Protein AF-A0A7V3M1U6-F1 (afdb_monomer_lite)

Secondary structure (DSSP, 8-state):
----PPPSS-HHHHHHHTT--HHHHHHHHHHHHHH-SS-HHHHHHHHHHHHHHHHTTSS-HHHHS----

pLDDT: mean 84.18, std 13.26, range [40.12, 93.75]

Radius of gyration: 12.26 Å; chains: 1; bounding box: 27×27×39 Å

Foldseek 3Di:
DDPPPDQPADLVVLCVVLVHDPVLLVQLLVQLCVVCVPPRNSSRVVSNVQSVCVVVVNDPSVNRGPPPD

Sequence (69 aa):
MGESLPAYFDYLSVARECHLTPDQVAALEAVEQREFPDDRMMFELHMLRVIEQIRAGRLKIEDVLPTSG

Structure (mmCIF, N/CA/C/O backbone):
data_AF-A0A7V3M1U6-F1
#
_entry.id   AF-A0A7V3M1U6-F1
#
loop_
_atom_site.group_PDB
_atom_site.id
_atom_site.type_symbol
_atom_site.label_atom_id
_atom_site.label_alt_id
_atom_site.label_comp_id
_atom_site.label_asym_id
_atom_site.label_entity_id
_atom_site.label_seq_id
_atom_site.pdbx_PDB_ins_code
_atom_site.Cartn_x
_atom_site.Cartn_y
_atom_site.Cartn_z
_atom_site.occupancy
_atom_site.B_iso_or_equiv
_atom_site.auth_seq_id
_atom_site.auth_comp_id
_atom_site.auth_asym_id
_atom_site.auth_atom_id
_atom_site.pdbx_PDB_model_num
ATOM 1 N N . MET A 1 1 ? 6.097 2.485 -27.839 1.00 41.72 1 MET A N 1
ATOM 2 C CA . MET A 1 1 ? 5.115 2.004 -26.848 1.00 41.72 1 MET A CA 1
ATOM 3 C C . MET A 1 1 ? 5.928 1.292 -25.791 1.00 41.72 1 MET A C 1
ATOM 5 O O . MET A 1 1 ? 6.526 0.281 -26.118 1.00 41.72 1 MET A O 1
ATOM 9 N N . GLY A 1 2 ? 6.115 1.908 -24.623 1.00 46.50 2 GLY A N 1
ATOM 10 C CA . GLY A 1 2 ? 6.893 1.291 -23.551 1.00 46.50 2 GLY A CA 1
ATOM 11 C C . GLY A 1 2 ? 6.084 0.136 -22.987 1.00 46.50 2 GLY A C 1
ATOM 12 O O . GLY A 1 2 ? 4.985 0.356 -22.487 1.00 46.50 2 GLY A O 1
ATOM 13 N N . GLU A 1 3 ? 6.580 -1.083 -23.144 1.00 48.16 3 GLU A N 1
ATOM 14 C CA . GLU A 1 3 ? 6.020 -2.237 -22.458 1.00 48.16 3 GLU A CA 1
ATOM 15 C C . GLU A 1 3 ? 6.262 -2.018 -20.963 1.00 48.16 3 GLU A C 1
ATOM 17 O O . GLU A 1 3 ? 7.393 -2.114 -20.486 1.00 48.16 3 GLU A O 1
ATOM 22 N N . SER A 1 4 ? 5.216 -1.651 -20.218 1.00 60.72 4 SER A N 1
ATOM 23 C CA . SER A 1 4 ? 5.257 -1.773 -18.764 1.00 60.72 4 SER A CA 1
ATOM 24 C C . SER A 1 4 ? 5.535 -3.239 -18.470 1.00 60.72 4 SER A C 1
ATOM 26 O O . SER A 1 4 ? 4.702 -4.092 -18.774 1.00 60.72 4 SER A O 1
ATOM 28 N N . LEU A 1 5 ? 6.724 -3.535 -17.936 1.00 64.12 5 LEU A N 1
ATOM 29 C CA . LEU A 1 5 ? 7.091 -4.890 -17.533 1.00 64.12 5 LEU A CA 1
ATOM 30 C C . LEU A 1 5 ? 5.955 -5.476 -16.676 1.00 64.12 5 LEU A C 1
ATOM 32 O O . LEU A 1 5 ? 5.380 -4.729 -15.867 1.00 64.12 5 LEU A O 1
ATOM 36 N N . PRO A 1 6 ? 5.614 -6.766 -16.845 1.00 70.31 6 PRO A N 1
ATOM 37 C CA . PRO A 1 6 ? 4.585 -7.403 -16.035 1.00 70.31 6 PRO A CA 1
ATOM 38 C C . PRO A 1 6 ? 4.920 -7.224 -14.552 1.00 70.31 6 PRO A C 1
ATOM 40 O O . PRO A 1 6 ? 6.083 -7.329 -14.162 1.00 70.31 6 PRO A O 1
ATOM 43 N N . ALA A 1 7 ? 3.914 -6.888 -13.744 1.00 74.19 7 ALA A N 1
ATOM 44 C CA . ALA A 1 7 ? 4.072 -6.850 -12.295 1.00 74.19 7 ALA A CA 1
ATOM 45 C C . ALA A 1 7 ? 4.454 -8.249 -11.785 1.00 74.19 7 ALA A C 1
ATOM 47 O O . ALA A 1 7 ? 3.958 -9.258 -12.291 1.00 74.19 7 ALA A O 1
ATOM 48 N N . TYR A 1 8 ? 5.338 -8.299 -10.796 1.00 82.88 8 TYR A N 1
ATOM 49 C CA . TYR A 1 8 ? 5.666 -9.503 -10.042 1.00 82.88 8 TYR A CA 1
ATOM 50 C C . TYR A 1 8 ? 4.508 -9.914 -9.127 1.00 82.88 8 TYR A C 1
ATOM 52 O O . TYR A 1 8 ? 4.229 -11.107 -9.004 1.00 82.88 8 TYR A O 1
ATOM 60 N N . PHE A 1 9 ? 3.817 -8.945 -8.517 1.00 87.62 9 PHE A N 1
ATOM 61 C CA . PHE A 1 9 ? 2.683 -9.186 -7.624 1.00 87.62 9 PHE A CA 1
ATOM 62 C C . PHE A 1 9 ? 1.492 -8.277 -7.942 1.00 87.62 9 PHE A C 1
ATOM 64 O O . PHE A 1 9 ? 1.638 -7.072 -8.137 1.00 87.62 9 PHE A O 1
ATOM 71 N N . ASP A 1 10 ? 0.286 -8.849 -7.935 1.00 86.88 10 ASP A N 1
ATOM 72 C CA . ASP A 1 10 ? -0.963 -8.113 -8.164 1.00 86.88 10 ASP A CA 1
ATOM 73 C C . ASP A 1 10 ? -1.569 -7.606 -6.846 1.00 86.88 10 ASP A C 1
ATOM 75 O O . ASP A 1 10 ? -2.608 -8.073 -6.373 1.00 86.88 10 ASP A O 1
ATOM 79 N N . TYR A 1 11 ? -0.893 -6.643 -6.219 1.00 90.81 11 TYR A N 1
ATOM 80 C CA . TYR A 1 11 ? -1.387 -6.015 -4.991 1.00 90.81 11 TYR A CA 1
ATOM 81 C C . TYR A 1 11 ? -2.656 -5.179 -5.225 1.00 90.81 11 TYR A C 1
ATOM 83 O O . TYR A 1 11 ? -3.435 -4.980 -4.293 1.00 90.81 11 TYR A O 1
ATOM 91 N N . LEU A 1 12 ? -2.902 -4.719 -6.458 1.00 90.31 12 LEU A N 1
ATOM 92 C CA . LEU A 1 12 ? -4.079 -3.924 -6.814 1.00 90.31 12 LEU A CA 1
ATOM 93 C C . LEU A 1 12 ? -5.365 -4.743 -6.706 1.00 90.31 12 LEU A C 1
ATOM 95 O O . LEU A 1 12 ? -6.372 -4.238 -6.208 1.00 90.31 12 LEU A O 1
ATOM 99 N N . SER A 1 13 ? -5.341 -6.009 -7.124 1.00 90.69 13 SER A N 1
ATOM 100 C CA . SER A 1 13 ? -6.480 -6.910 -6.923 1.00 90.69 13 SER A CA 1
ATOM 101 C C . SER A 1 13 ? -6.792 -7.095 -5.435 1.00 90.69 13 SER A C 1
ATOM 103 O O . SER A 1 13 ? -7.941 -6.921 -5.028 1.00 90.69 13 SER A O 1
ATOM 105 N N . VAL A 1 14 ? -5.772 -7.313 -4.597 1.00 90.44 14 VAL A N 1
ATOM 106 C CA . VAL A 1 14 ? -5.956 -7.451 -3.139 1.00 90.44 14 VAL A CA 1
ATOM 107 C C . VAL A 1 14 ? -6.459 -6.145 -2.511 1.00 90.44 14 VAL A C 1
ATOM 109 O O . VAL A 1 14 ? -7.345 -6.169 -1.657 1.00 90.44 14 VAL A O 1
ATOM 112 N N . ALA A 1 15 ? -5.962 -4.988 -2.956 1.00 91.75 15 ALA A N 1
ATOM 113 C CA . ALA A 1 15 ? -6.432 -3.684 -2.486 1.00 91.75 15 ALA A CA 1
ATOM 114 C C . ALA A 1 15 ? -7.933 -3.490 -2.749 1.00 91.75 15 ALA A C 1
ATOM 116 O O . ALA A 1 15 ? -8.664 -3.012 -1.878 1.00 91.75 15 ALA A O 1
ATOM 117 N N . ARG A 1 16 ? -8.405 -3.914 -3.928 1.00 90.44 16 ARG A N 1
ATOM 118 C CA . ARG A 1 16 ? -9.826 -3.860 -4.304 1.00 90.44 16 ARG A CA 1
ATOM 119 C C . ARG A 1 16 ? -10.672 -4.802 -3.456 1.00 90.44 16 ARG A C 1
AT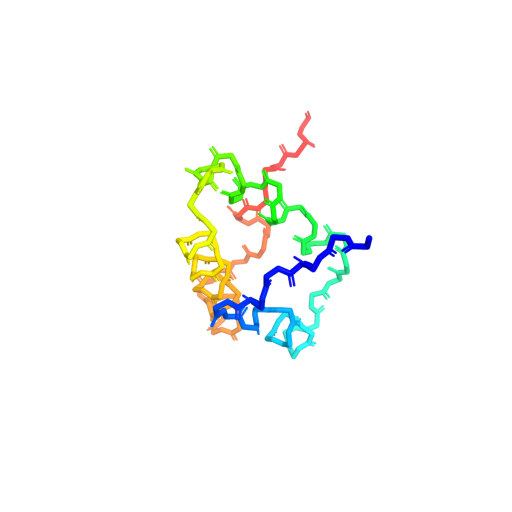OM 121 O O . ARG A 1 16 ? -11.747 -4.400 -3.019 1.00 90.44 16 ARG A O 1
ATOM 128 N N . GLU A 1 17 ? -10.185 -6.009 -3.176 1.00 90.06 17 GLU A N 1
ATOM 129 C CA . GLU A 1 17 ? -10.840 -6.943 -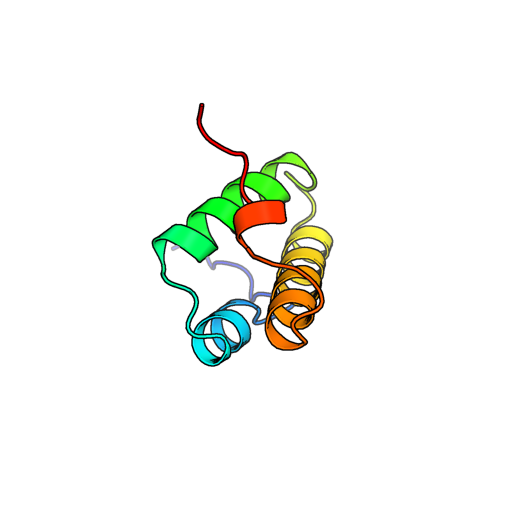2.246 1.00 90.06 17 GLU A CA 1
ATOM 130 C C . GLU A 1 17 ? -10.941 -6.371 -0.826 1.00 90.06 17 GLU A C 1
ATOM 132 O O . GLU A 1 17 ? -11.921 -6.613 -0.125 1.00 90.06 17 GLU A O 1
ATOM 137 N N . CYS A 1 18 ? -9.965 -5.559 -0.417 1.00 86.88 18 CYS A N 1
ATOM 138 C CA . CYS A 1 18 ? -9.957 -4.867 0.873 1.00 86.88 18 CYS A CA 1
ATOM 139 C C . CYS A 1 18 ? -10.788 -3.574 0.889 1.00 86.88 18 CYS A C 1
ATOM 141 O O . CYS A 1 18 ? -10.793 -2.872 1.898 1.00 86.88 18 CYS A O 1
ATOM 143 N N . HIS A 1 19 ? -11.472 -3.247 -0.213 1.00 89.56 19 HIS A N 1
ATOM 144 C CA . HIS A 1 19 ? -12.242 -2.014 -0.389 1.00 89.56 19 HIS A CA 1
ATOM 145 C C . HIS A 1 19 ? -11.406 -0.736 -0.178 1.00 89.56 19 HIS A C 1
ATOM 147 O O . HIS A 1 19 ? -11.944 0.301 0.215 1.00 89.56 19 HIS A O 1
ATOM 153 N N . LEU A 1 20 ? -10.097 -0.796 -0.451 1.00 88.62 20 LEU A N 1
ATOM 154 C CA . LEU A 1 20 ? -9.246 0.390 -0.432 1.00 88.62 20 LEU A CA 1
ATOM 155 C C . LEU A 1 20 ? -9.632 1.318 -1.582 1.00 88.62 20 LEU A C 1
ATOM 157 O O . LEU A 1 20 ? -9.838 0.880 -2.719 1.00 88.62 20 LEU A O 1
ATOM 161 N N . THR A 1 21 ? -9.732 2.612 -1.290 1.00 91.50 21 THR A N 1
ATOM 162 C CA . THR A 1 21 ? -10.002 3.611 -2.324 1.00 91.50 21 THR A CA 1
ATOM 163 C C . THR A 1 21 ? -8.757 3.841 -3.189 1.00 91.50 21 THR A C 1
ATOM 165 O O . THR A 1 21 ? -7.634 3.631 -2.726 1.00 91.50 21 THR A O 1
ATOM 168 N N . PRO A 1 22 ? -8.911 4.313 -4.438 1.00 89.50 22 PRO A N 1
ATOM 169 C CA . PRO A 1 22 ? -7.764 4.659 -5.278 1.00 89.50 22 PRO A CA 1
ATOM 170 C C . PRO A 1 22 ? -6.810 5.662 -4.614 1.00 89.50 22 PRO A C 1
ATOM 172 O O . PRO A 1 22 ? -5.600 5.502 -4.717 1.00 89.50 22 PRO A O 1
ATOM 175 N N . ASP A 1 23 ? -7.343 6.642 -3.875 1.00 90.12 23 ASP A N 1
ATOM 176 C CA . ASP A 1 23 ? -6.536 7.635 -3.152 1.00 90.12 23 ASP A CA 1
ATOM 177 C C . ASP A 1 23 ? -5.705 6.999 -2.028 1.00 90.12 23 ASP A C 1
ATOM 179 O O . ASP A 1 23 ? -4.547 7.354 -1.820 1.00 90.12 23 ASP A O 1
ATOM 183 N N . GLN A 1 24 ? -6.282 6.028 -1.317 1.00 90.50 24 GLN A N 1
ATOM 184 C CA . GLN A 1 24 ? -5.597 5.264 -0.277 1.00 90.50 24 GLN A CA 1
ATOM 185 C C . GLN A 1 24 ? -4.459 4.416 -0.847 1.00 90.50 24 GLN A C 1
ATOM 187 O O . GLN A 1 24 ? -3.372 4.378 -0.273 1.00 90.50 24 GLN A O 1
ATOM 192 N N . VAL A 1 25 ? -4.702 3.757 -1.982 1.00 91.56 25 VAL A N 1
ATOM 193 C CA . VAL A 1 25 ? -3.680 2.969 -2.677 1.00 91.56 25 VAL A CA 1
ATOM 194 C C . VAL A 1 25 ? -2.562 3.876 -3.180 1.00 91.56 25 VAL A C 1
ATOM 196 O O . VAL A 1 25 ? -1.407 3.609 -2.877 1.00 91.56 25 VAL A O 1
ATOM 199 N N . ALA A 1 26 ? -2.884 4.990 -3.841 1.00 91.12 26 ALA A N 1
ATOM 200 C CA . ALA A 1 26 ? -1.885 5.944 -4.322 1.00 91.12 26 ALA A CA 1
ATOM 201 C C . ALA A 1 26 ? -1.033 6.529 -3.180 1.00 91.12 26 ALA A C 1
ATOM 203 O O . ALA A 1 26 ? 0.167 6.757 -3.337 1.00 91.12 26 ALA A O 1
ATOM 204 N N . ALA A 1 27 ? -1.634 6.754 -2.009 1.00 91.31 27 ALA A N 1
ATOM 205 C CA . ALA A 1 27 ? -0.905 7.217 -0.838 1.00 91.31 27 ALA A CA 1
ATOM 206 C C . ALA A 1 27 ? 0.039 6.135 -0.275 1.00 91.31 27 ALA A C 1
ATOM 208 O O . ALA A 1 27 ? 1.166 6.463 0.092 1.00 91.31 27 ALA A O 1
ATOM 209 N N . LEU A 1 28 ? -0.375 4.860 -0.260 1.00 90.31 28 LEU A N 1
ATOM 210 C CA . LEU A 1 28 ? 0.493 3.730 0.100 1.00 90.31 28 LEU A CA 1
ATOM 211 C C . LEU A 1 28 ? 1.642 3.567 -0.899 1.00 90.31 28 LEU A C 1
ATOM 213 O O . LEU A 1 28 ? 2.796 3.476 -0.490 1.00 90.31 28 LEU A O 1
ATOM 217 N N . GLU A 1 29 ? 1.346 3.618 -2.198 1.00 91.88 29 GLU A N 1
ATOM 218 C CA . GLU A 1 29 ? 2.357 3.580 -3.257 1.00 91.88 29 GLU A CA 1
ATOM 219 C C . GLU A 1 29 ? 3.384 4.700 -3.062 1.00 91.88 29 GLU A C 1
ATOM 221 O O . GLU A 1 29 ? 4.581 4.456 -3.124 1.00 91.88 29 GLU A O 1
ATOM 226 N N . ALA A 1 30 ? 2.950 5.924 -2.748 1.00 91.31 30 ALA A N 1
ATOM 227 C CA . ALA A 1 30 ? 3.861 7.040 -2.506 1.00 91.31 30 ALA A CA 1
ATOM 228 C C . ALA A 1 30 ? 4.765 6.846 -1.272 1.00 91.31 30 ALA A C 1
ATOM 230 O O . ALA A 1 30 ? 5.871 7.393 -1.245 1.00 91.31 30 ALA A O 1
ATOM 231 N N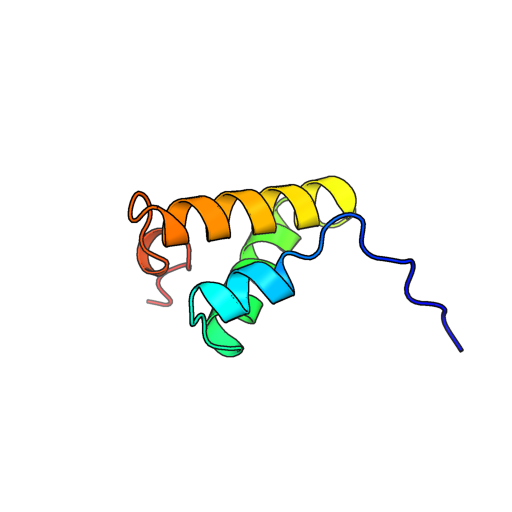 . VAL A 1 31 ? 4.312 6.106 -0.255 1.00 89.62 31 VAL A N 1
ATOM 232 C CA . VAL A 1 31 ? 5.121 5.746 0.921 1.00 89.62 31 VAL A CA 1
ATOM 233 C C . VAL A 1 31 ? 6.140 4.676 0.543 1.00 89.62 31 VAL A C 1
ATOM 235 O O . VAL A 1 31 ? 7.339 4.898 0.696 1.00 89.62 31 VAL A O 1
ATOM 238 N N . GLU A 1 32 ? 5.679 3.566 -0.028 1.00 89.81 32 GLU A N 1
ATOM 239 C CA . GLU A 1 32 ? 6.527 2.427 -0.389 1.00 89.81 32 GLU A CA 1
ATOM 240 C C . GLU A 1 32 ? 7.543 2.781 -1.483 1.00 89.81 32 GLU A C 1
ATOM 242 O O . GLU A 1 32 ? 8.691 2.345 -1.441 1.00 89.81 32 GLU A O 1
ATOM 247 N N . GLN A 1 33 ? 7.178 3.651 -2.429 1.00 89.81 33 GLN A N 1
ATOM 248 C CA . GLN A 1 33 ? 8.074 4.125 -3.487 1.00 89.81 33 GLN A CA 1
ATOM 249 C C . GLN A 1 33 ? 9.253 4.939 -2.929 1.00 89.81 33 GLN A C 1
ATOM 251 O O . GLN A 1 33 ? 10.306 5.008 -3.561 1.00 89.81 33 GLN A O 1
ATOM 256 N N . ARG A 1 34 ? 9.108 5.569 -1.753 1.00 89.06 34 ARG A N 1
ATOM 257 C CA . ARG A 1 34 ? 10.229 6.250 -1.079 1.00 89.06 34 ARG A CA 1
ATOM 258 C C . ARG A 1 34 ? 11.193 5.260 -0.434 1.00 89.06 34 ARG A C 1
ATOM 260 O O . ARG A 1 34 ? 12.375 5.573 -0.324 1.00 89.06 34 ARG A O 1
ATOM 267 N N . GLU A 1 35 ? 10.692 4.107 -0.001 1.00 87.50 35 GLU A N 1
ATOM 268 C CA . GLU A 1 35 ? 11.492 3.050 0.620 1.00 87.50 35 GLU A CA 1
ATOM 269 C C . GLU A 1 35 ? 12.185 2.173 -0.437 1.00 87.50 35 GLU A C 1
ATOM 271 O O . GLU A 1 35 ? 13.359 1.835 -0.285 1.00 87.50 35 GLU A O 1
ATOM 276 N N . PHE A 1 36 ? 11.507 1.901 -1.558 1.00 88.25 36 PHE A N 1
ATOM 277 C CA . PHE A 1 36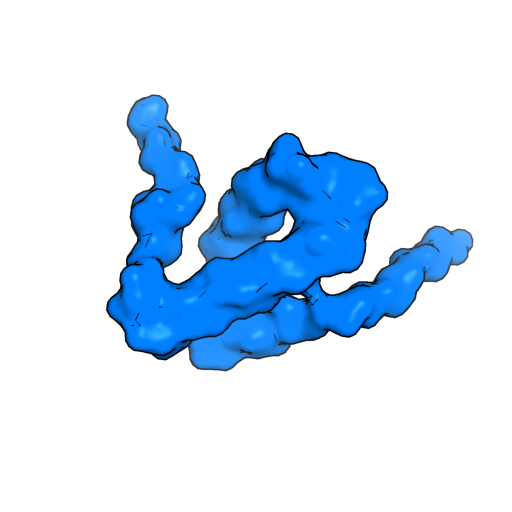 ? 11.996 1.070 -2.665 1.00 88.25 36 PHE A CA 1
ATOM 278 C C . PHE A 1 36 ? 11.914 1.803 -4.018 1.00 88.25 36 PHE A C 1
ATOM 280 O O . PHE A 1 36 ? 11.142 1.407 -4.892 1.00 88.25 36 PHE A O 1
ATOM 287 N N . PRO A 1 37 ? 12.708 2.869 -4.239 1.00 86.31 37 PRO A N 1
ATOM 288 C CA . PRO A 1 37 ? 12.600 3.685 -5.449 1.00 86.31 37 PRO A CA 1
ATOM 289 C C . PRO A 1 37 ? 12.952 2.930 -6.738 1.00 86.31 37 PRO A C 1
ATOM 291 O O . PRO A 1 37 ? 12.311 3.149 -7.763 1.00 86.31 37 PRO A O 1
ATOM 294 N N . ASP A 1 38 ? 13.933 2.026 -6.676 1.00 88.62 38 ASP A N 1
ATOM 295 C CA . ASP A 1 38 ? 14.459 1.302 -7.842 1.00 88.62 38 ASP A CA 1
ATOM 296 C C . ASP A 1 38 ? 14.225 -0.221 -7.771 1.00 88.62 38 ASP A C 1
ATOM 298 O O . ASP A 1 38 ? 14.520 -0.941 -8.727 1.00 88.62 38 ASP A O 1
ATOM 302 N N . ASP A 1 39 ? 13.682 -0.733 -6.659 1.00 89.94 39 ASP A N 1
ATOM 303 C CA . ASP A 1 39 ? 13.411 -2.163 -6.465 1.00 89.94 39 ASP A CA 1
ATOM 304 C C . ASP A 1 39 ? 11.913 -2.454 -6.560 1.00 89.94 39 ASP A C 1
ATOM 306 O O . ASP A 1 39 ? 11.176 -2.509 -5.573 1.00 89.94 39 ASP A O 1
ATOM 310 N N . ARG A 1 40 ? 11.463 -2.661 -7.798 1.00 87.88 40 ARG A N 1
ATOM 311 C CA . ARG A 1 40 ? 10.057 -2.928 -8.105 1.00 87.88 40 ARG A CA 1
ATOM 312 C C . ARG A 1 40 ? 9.530 -4.202 -7.441 1.00 87.88 40 ARG A C 1
ATOM 314 O O . ARG A 1 40 ? 8.368 -4.243 -7.052 1.00 87.88 40 ARG A O 1
ATOM 321 N N . MET A 1 41 ? 10.351 -5.244 -7.318 1.00 90.94 41 MET A N 1
ATOM 322 C CA . MET A 1 41 ? 9.908 -6.501 -6.714 1.00 90.94 41 MET A CA 1
ATOM 323 C C . MET A 1 41 ? 9.665 -6.315 -5.214 1.00 90.94 41 MET A C 1
ATOM 325 O O . MET A 1 41 ? 8.640 -6.766 -4.706 1.00 90.94 41 MET A O 1
ATOM 329 N N . MET A 1 42 ? 10.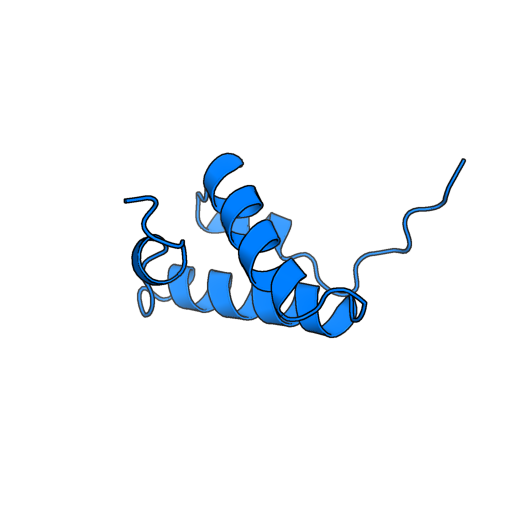581 -5.633 -4.519 1.00 92.50 42 MET A N 1
ATOM 330 C CA . MET A 1 42 ? 10.423 -5.322 -3.098 1.00 92.50 42 MET A CA 1
ATOM 331 C C . MET A 1 42 ? 9.256 -4.370 -2.847 1.00 92.50 42 MET A C 1
ATOM 333 O O . MET A 1 42 ? 8.470 -4.624 -1.937 1.00 92.50 42 MET A O 1
ATOM 337 N N . PHE A 1 43 ? 9.089 -3.351 -3.693 1.00 93.38 43 PHE A N 1
ATOM 338 C CA . PHE A 1 43 ? 7.937 -2.452 -3.661 1.00 93.38 43 PHE A CA 1
ATOM 339 C C . PHE A 1 43 ? 6.610 -3.223 -3.743 1.00 93.38 43 PHE A C 1
ATOM 341 O O . PHE A 1 43 ? 5.766 -3.123 -2.854 1.00 93.38 43 PHE A O 1
ATOM 348 N N . GLU A 1 44 ? 6.433 -4.045 -4.783 1.00 92.81 44 GLU A N 1
ATOM 349 C CA . GLU A 1 44 ? 5.181 -4.779 -5.001 1.00 92.81 44 GLU A CA 1
ATOM 350 C C . GLU A 1 44 ? 4.930 -5.826 -3.899 1.00 92.81 44 GLU A C 1
ATOM 352 O O . GLU A 1 44 ? 3.789 -6.025 -3.472 1.00 92.81 44 GLU A O 1
ATOM 357 N N . LEU A 1 45 ? 5.990 -6.464 -3.390 1.00 93.50 45 LEU A N 1
ATOM 358 C CA . LEU A 1 45 ? 5.906 -7.392 -2.262 1.00 93.50 45 LEU A CA 1
ATOM 359 C C . LEU A 1 45 ? 5.478 -6.683 -0.972 1.00 93.50 45 LEU A C 1
ATOM 361 O O . LEU A 1 45 ? 4.654 -7.217 -0.222 1.00 93.50 45 LEU A O 1
ATOM 365 N N . HIS A 1 46 ? 6.035 -5.503 -0.690 1.00 93.75 46 HIS A N 1
ATOM 366 C CA . HIS A 1 46 ? 5.713 -4.777 0.532 1.00 93.75 46 HIS A CA 1
ATOM 367 C C . HIS A 1 46 ? 4.297 -4.208 0.481 1.00 93.75 46 HIS A C 1
ATOM 369 O O . HIS A 1 46 ? 3.546 -4.400 1.438 1.00 93.75 46 HIS A O 1
ATOM 375 N N . MET A 1 47 ? 3.883 -3.673 -0.673 1.00 93.50 47 MET A N 1
ATOM 376 C CA . MET A 1 47 ? 2.494 -3.293 -0.938 1.00 93.50 47 MET A CA 1
ATOM 377 C C . MET A 1 47 ? 1.533 -4.442 -0.619 1.00 93.50 47 MET A C 1
ATOM 379 O O . MET A 1 47 ? 0.610 -4.284 0.183 1.00 93.50 47 MET A O 1
ATOM 383 N N . LEU A 1 48 ? 1.783 -5.633 -1.176 1.00 93.44 48 LEU A N 1
ATOM 384 C CA . LEU A 1 48 ? 0.951 -6.808 -0.921 1.00 93.44 48 LEU A CA 1
ATOM 385 C C . LEU A 1 48 ? 0.934 -7.182 0.571 1.00 93.44 48 LEU A C 1
ATOM 387 O O . LEU A 1 48 ? -0.126 -7.461 1.131 1.00 93.44 48 LEU A O 1
ATOM 391 N N . ARG A 1 49 ? 2.091 -7.143 1.242 1.00 93.12 49 ARG A N 1
ATOM 392 C CA . ARG A 1 49 ? 2.206 -7.442 2.676 1.00 93.12 49 ARG A CA 1
ATOM 393 C C . ARG A 1 49 ? 1.403 -6.465 3.535 1.00 93.12 49 ARG A C 1
ATOM 395 O O . ARG A 1 49 ? 0.720 -6.911 4.457 1.00 93.12 49 ARG A O 1
ATOM 402 N N . VAL A 1 50 ? 1.492 -5.165 3.266 1.00 92.50 50 VAL A N 1
ATOM 403 C CA . VAL A 1 50 ? 0.774 -4.120 4.007 1.00 92.50 50 VAL A CA 1
ATOM 404 C C . VAL A 1 50 ? -0.731 -4.282 3.818 1.00 92.50 50 VAL A C 1
ATOM 406 O O . VAL A 1 50 ? -1.473 -4.334 4.801 1.00 92.50 50 VAL A O 1
ATOM 409 N N . ILE A 1 51 ? -1.182 -4.459 2.575 1.00 92.38 51 ILE A N 1
ATOM 410 C CA . ILE A 1 51 ? -2.602 -4.651 2.257 1.00 92.38 51 ILE A CA 1
ATOM 411 C C . ILE A 1 51 ? -3.147 -5.919 2.929 1.00 92.38 51 ILE A C 1
ATOM 413 O O . ILE A 1 51 ? -4.227 -5.885 3.512 1.00 92.38 51 ILE A O 1
ATOM 417 N N . GLU A 1 52 ? -2.395 -7.021 2.943 1.00 92.12 52 GLU A N 1
ATOM 418 C CA . GLU A 1 52 ? -2.782 -8.249 3.652 1.00 92.12 52 GLU A CA 1
ATOM 419 C C . GLU A 1 52 ? -2.881 -8.054 5.176 1.00 92.12 52 GLU A C 1
ATOM 421 O O . GLU A 1 52 ? -3.750 -8.639 5.830 1.00 92.12 52 GLU A O 1
ATOM 426 N N . GLN A 1 53 ? -2.032 -7.212 5.775 1.00 92.06 53 GLN A N 1
ATOM 427 C CA . GLN A 1 53 ? -2.159 -6.870 7.196 1.00 92.06 53 GLN A CA 1
ATOM 428 C C . GLN A 1 53 ? -3.393 -6.016 7.484 1.00 92.06 53 GLN A C 1
ATOM 430 O O . GLN A 1 53 ? -4.051 -6.246 8.506 1.00 92.06 53 GLN A O 1
ATOM 435 N N . ILE A 1 54 ? -3.732 -5.097 6.576 1.00 90.12 54 ILE A N 1
ATOM 436 C CA . ILE A 1 54 ? -4.975 -4.322 6.630 1.00 90.12 54 ILE A CA 1
ATOM 437 C C . ILE A 1 54 ? -6.178 -5.263 6.499 1.00 90.12 54 ILE A C 1
ATOM 439 O O . ILE A 1 54 ? -7.083 -5.216 7.333 1.00 90.12 54 ILE A O 1
ATOM 443 N N . ARG A 1 55 ? -6.147 -6.202 5.543 1.00 88.19 55 ARG A N 1
ATOM 444 C CA . ARG A 1 55 ? -7.183 -7.235 5.367 1.00 88.19 55 ARG A CA 1
ATOM 445 C C . ARG A 1 55 ? -7.393 -8.064 6.627 1.00 88.19 55 ARG A C 1
ATOM 447 O O . ARG A 1 55 ? -8.520 -8.376 6.995 1.00 88.19 55 ARG A O 1
ATOM 454 N N . ALA A 1 56 ? -6.301 -8.423 7.298 1.00 89.88 56 ALA A N 1
ATOM 455 C CA . ALA A 1 56 ? -6.329 -9.190 8.537 1.00 89.88 56 ALA A CA 1
ATOM 456 C C . ALA A 1 56 ? -6.739 -8.362 9.773 1.00 89.88 56 ALA A C 1
ATOM 458 O O . ALA A 1 56 ? -6.768 -8.913 10.874 1.00 89.88 56 ALA A O 1
ATOM 459 N N . GLY A 1 57 ? -7.002 -7.057 9.625 1.00 88.00 57 GLY A N 1
ATOM 460 C CA . GLY A 1 57 ? -7.333 -6.151 10.726 1.00 88.00 57 GLY A CA 1
ATOM 461 C C . GLY A 1 57 ? -6.186 -5.929 11.717 1.00 88.00 57 GLY A C 1
ATOM 462 O O . GLY A 1 57 ? -6.422 -5.476 12.834 1.00 88.00 57 GLY A O 1
ATOM 463 N N . ARG A 1 58 ? -4.948 -6.280 11.337 1.00 89.38 58 ARG A N 1
ATOM 464 C CA . ARG A 1 58 ? -3.749 -6.130 12.182 1.00 89.38 58 ARG A CA 1
ATOM 465 C C . ARG A 1 58 ? -3.132 -4.739 12.085 1.00 89.38 58 ARG A C 1
ATOM 467 O O . ARG A 1 58 ? -2.358 -4.366 12.958 1.00 89.38 58 ARG A O 1
ATOM 474 N N . LEU A 1 59 ? -3.459 -4.018 11.020 1.00 87.62 59 LEU A N 1
ATOM 475 C CA . LEU A 1 59 ? -2.929 -2.706 10.689 1.00 87.62 59 LEU A CA 1
ATOM 476 C C . LEU A 1 59 ? -4.083 -1.848 10.176 1.00 87.62 59 LEU A C 1
ATOM 478 O O . LEU A 1 59 ? -4.888 -2.330 9.377 1.00 87.62 59 LEU A O 1
ATOM 482 N N . LYS A 1 60 ? -4.196 -0.599 10.625 1.00 85.75 60 LYS A N 1
ATOM 483 C CA . LYS A 1 60 ? -5.123 0.345 9.999 1.00 85.75 60 LYS A CA 1
ATOM 484 C C . LYS A 1 60 ? -4.368 1.140 8.957 1.00 85.75 60 LYS A C 1
ATOM 486 O O . LYS A 1 60 ? -3.216 1.498 9.159 1.00 85.75 60 LYS A O 1
ATOM 491 N N . ILE A 1 61 ? -5.033 1.465 7.856 1.00 83.50 61 ILE A N 1
ATOM 492 C CA . ILE A 1 61 ? -4.417 2.279 6.806 1.00 83.50 61 ILE A CA 1
ATOM 493 C C . ILE A 1 61 ? -3.963 3.654 7.321 1.00 83.50 61 ILE A C 1
ATOM 495 O O . ILE A 1 61 ? -2.948 4.175 6.881 1.00 83.50 61 ILE A O 1
ATOM 499 N N . GLU A 1 62 ? -4.666 4.191 8.316 1.00 84.19 62 GLU A N 1
ATOM 500 C CA . GLU A 1 62 ? -4.330 5.429 9.026 1.00 84.19 62 GLU A CA 1
ATOM 501 C C . GLU A 1 62 ? -2.977 5.365 9.756 1.00 84.19 62 GLU A C 1
ATOM 503 O O . GLU A 1 62 ? -2.340 6.398 9.928 1.00 84.19 62 GLU A O 1
AT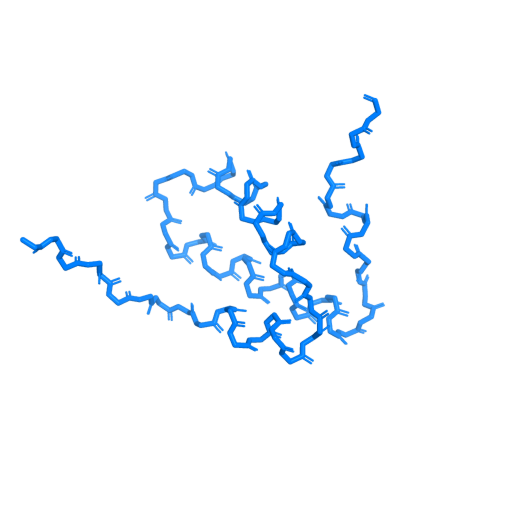OM 508 N N . ASP A 1 63 ? -2.534 4.168 10.164 1.00 83.38 63 ASP A N 1
ATOM 509 C CA . ASP A 1 63 ? -1.244 3.963 10.838 1.00 83.38 63 ASP A CA 1
ATOM 510 C C . ASP A 1 63 ? -0.073 3.935 9.840 1.00 83.38 63 ASP A C 1
ATOM 512 O O . ASP A 1 63 ? 1.081 4.116 10.224 1.00 83.38 63 ASP A O 1
ATOM 516 N N . VAL A 1 64 ? -0.367 3.668 8.562 1.00 81.31 64 VAL A N 1
ATOM 517 C CA . VAL A 1 64 ? 0.629 3.531 7.487 1.00 81.31 64 VAL A CA 1
ATOM 518 C C . VAL A 1 64 ? 0.743 4.813 6.679 1.00 81.31 64 VAL A C 1
ATOM 520 O O . VAL A 1 64 ? 1.834 5.213 6.277 1.00 81.31 64 VAL A O 1
ATOM 523 N N . LEU A 1 65 ? -0.391 5.466 6.424 1.00 79.94 65 LEU A N 1
ATOM 524 C CA . LEU A 1 65 ? -0.403 6.715 5.691 1.00 79.94 65 LEU A CA 1
ATOM 525 C C . LEU A 1 65 ? 0.155 7.831 6.579 1.00 79.94 65 LEU A C 1
ATOM 527 O O . LEU A 1 65 ? -0.316 8.010 7.703 1.00 79.94 65 LEU A O 1
ATOM 531 N N . PRO A 1 66 ? 1.131 8.618 6.092 1.00 66.31 66 PRO A N 1
ATOM 532 C CA . PRO A 1 66 ? 1.641 9.744 6.849 1.00 66.31 66 PRO A CA 1
ATOM 533 C C . PRO A 1 66 ? 0.480 10.692 7.129 1.00 66.31 66 PRO A C 1
ATOM 535 O O . PRO A 1 66 ? -0.178 11.179 6.205 1.00 66.31 66 PRO A O 1
ATOM 538 N N . THR A 1 67 ? 0.222 10.949 8.411 1.00 55.97 67 THR A N 1
ATOM 539 C CA . THR A 1 67 ? -0.730 11.971 8.831 1.00 55.97 67 THR A CA 1
ATOM 540 C C . THR A 1 67 ? -0.233 13.287 8.243 1.00 55.97 67 THR A C 1
ATOM 542 O O . THR A 1 67 ? 0.781 13.828 8.683 1.00 55.97 67 THR A O 1
ATOM 545 N N . SER A 1 68 ? -0.882 13.767 7.183 1.00 50.47 68 SER A N 1
ATOM 546 C CA . SER A 1 68 ? -0.632 15.111 6.672 1.00 50.47 68 SER A CA 1
ATOM 547 C C . SER A 1 68 ? -1.204 16.072 7.710 1.00 50.47 68 SER A C 1
ATOM 549 O O . SER A 1 68 ? -2.406 16.332 7.714 1.00 50.47 68 SER A O 1
ATOM 551 N N . GLY A 1 69 ? -0.362 16.461 8.667 1.00 40.12 69 GLY A N 1
ATOM 552 C CA . GLY A 1 69 ? -0.617 17.539 9.620 1.00 40.12 69 GLY A CA 1
ATOM 553 C C . GLY A 1 69 ? -0.257 18.888 9.027 1.00 40.12 69 GLY A C 1
ATOM 554 O O . GLY A 1 69 ? 0.734 18.944 8.263 1.00 40.12 69 GLY A O 1
#